Protein AF-A0A2D4FHJ8-F1 (afdb_monomer)

Solvent-accessible surface area (backbone atoms only — not comparable to full-atom values): 7954 Å² total; per-residue (Å²): 110,70,70,62,62,70,72,52,76,87,62,93,84,56,74,64,92,82,65,59,71,64,63,59,54,52,52,50,51,57,53,59,26,47,68,47,72,69,57,50,51,50,30,66,75,40,63,92,50,30,86,71,67,80,41,68,49,72,49,79,46,78,45,73,69,82,26,55,68,51,51,51,50,52,52,52,50,50,53,51,51,47,55,55,51,31,58,55,20,73,77,35,97,75,34,39,45,64,61,35,36,38,63,44,80,43,75,58,79,66,92,91,63,82,78,58,55,76,93,76,75,92,53,82,78,47,96,38,36,52

Organism: Micrurus corallinus (NCBI:txid54390)

Nearest PDB structures (foldseek):
  6sn1-assembly1_A  TM=9.950E-01  e=3.678E-19  Homo sapiens
  8pk5-assembly1_A  TM=9.845E-01  e=5.834E-19  Homo sapiens
  9fa4-assembly1_A  TM=9.851E-01  e=2.047E-17  Homo sapiens
  8pk6-assembly2_C  TM=9.474E-01  e=1.388E-15  Homo sapiens
  8pk6-assembly3_E  TM=9.429E-01  e=1.807E-15  Homo sapiens

Secondary structure (DSSP, 8-state):
-HHHHHH-S--TTS-GGG--THHHHHHHHHHHHBPPHHHHHHHHHHGGGGGG---EEEEEEEE--S-HHHHHHHHHHHHHHHHHHHHHHHT-TTB---SEEEEEEEE---TTSPPSS--------SSSB-

pLDDT: mean 92.79, std 7.33, range [61.81, 98.44]

Foldseek 3Di:
DVVDVVVPDDDPPDDCPPDDCLVVLLVQLVVLFAADPVLVVCLVVVVVCNVVRAREEEAAAEDAAQAQVRVVVSVVSSVVSLVVVQVVSVVDPRTDRQQAYEYHYHHDDDPPDDRRYDDDDDDDPDSHYD

InterPro domains:
  IPR019355 Cell cycle regulator Mat89Bb [PF10221] (1-130)
  IPR019355 Cell cycle regulator Mat89Bb [PTHR12955] (1-130)

Structure (mmCIF, N/CA/C/O backbone):
data_AF-A0A2D4FHJ8-F1
#
_entry.id   AF-A0A2D4FHJ8-F1
#
loop_
_atom_site.group_PDB
_atom_site.id
_atom_site.type_symbol
_atom_site.label_atom_id
_atom_site.label_alt_id
_atom_site.label_comp_id
_atom_site.label_asym_id
_atom_site.label_entity_id
_atom_site.label_seq_id
_atom_site.pdbx_PDB_ins_code
_atom_site.Cartn_x
_atom_site.Cartn_y
_atom_site.Cartn_z
_atom_site.occupancy
_atom_site.B_iso_or_equiv
_atom_site.auth_seq_id
_atom_site.auth_comp_id
_atom_site.auth_asym_id
_atom_site.auth_atom_id
_atom_site.pdbx_PDB_model_num
ATOM 1 N N . MET A 1 1 ? -1.676 -21.845 0.252 1.00 78.69 1 MET A N 1
ATOM 2 C CA . MET A 1 1 ? -2.224 -22.131 1.600 1.00 78.69 1 MET A CA 1
ATOM 3 C C . MET A 1 1 ? -1.155 -22.379 2.662 1.00 78.69 1 MET A C 1
ATOM 5 O O . MET A 1 1 ? -1.346 -21.907 3.772 1.00 78.69 1 MET A O 1
ATOM 9 N N . ALA A 1 2 ? -0.031 -23.044 2.353 1.00 94.94 2 ALA A N 1
ATOM 10 C CA . ALA A 1 2 ? 1.016 -23.338 3.346 1.00 94.94 2 ALA A CA 1
ATOM 11 C C . ALA A 1 2 ? 1.565 -22.097 4.087 1.00 94.94 2 ALA A C 1
ATOM 13 O O . ALA A 1 2 ? 1.712 -22.141 5.302 1.00 94.94 2 ALA A O 1
ATOM 14 N N . ALA A 1 3 ? 1.791 -20.976 3.390 1.00 95.44 3 ALA A N 1
ATOM 15 C CA . ALA A 1 3 ? 2.289 -19.744 4.014 1.00 95.44 3 ALA A CA 1
ATOM 16 C C . ALA A 1 3 ? 1.316 -19.151 5.053 1.00 95.44 3 ALA A C 1
ATOM 18 O O . ALA A 1 3 ? 1.738 -18.781 6.141 1.00 95.44 3 ALA A O 1
ATOM 19 N N . LEU A 1 4 ? 0.009 -19.122 4.755 1.00 94.19 4 LEU A N 1
ATOM 20 C CA . LEU A 1 4 ? -1.009 -18.654 5.708 1.00 94.19 4 LEU A CA 1
ATOM 21 C C . LEU A 1 4 ? -1.101 -19.578 6.930 1.00 94.19 4 LEU A C 1
ATOM 23 O O . LEU A 1 4 ? -1.213 -19.103 8.056 1.00 94.19 4 LEU A O 1
ATOM 27 N N . ALA A 1 5 ? -1.000 -20.894 6.717 1.00 95.62 5 ALA A N 1
ATOM 28 C CA . ALA A 1 5 ? -0.996 -21.869 7.805 1.00 95.62 5 ALA A CA 1
ATOM 29 C C . ALA A 1 5 ? 0.228 -21.721 8.726 1.00 95.62 5 ALA A C 1
ATOM 31 O O . ALA A 1 5 ? 0.109 -21.948 9.925 1.00 95.62 5 ALA A O 1
ATOM 32 N N . ALA A 1 6 ? 1.380 -21.318 8.179 1.00 96.62 6 ALA A N 1
ATOM 33 C CA . ALA A 1 6 ? 2.603 -21.104 8.949 1.00 96.62 6 ALA A CA 1
ATOM 34 C C . ALA A 1 6 ? 2.537 -19.867 9.862 1.00 96.62 6 ALA A C 1
ATOM 36 O O . ALA A 1 6 ? 3.116 -19.890 10.943 1.00 96.62 6 ALA A O 1
ATOM 37 N N . VAL A 1 7 ? 1.829 -18.807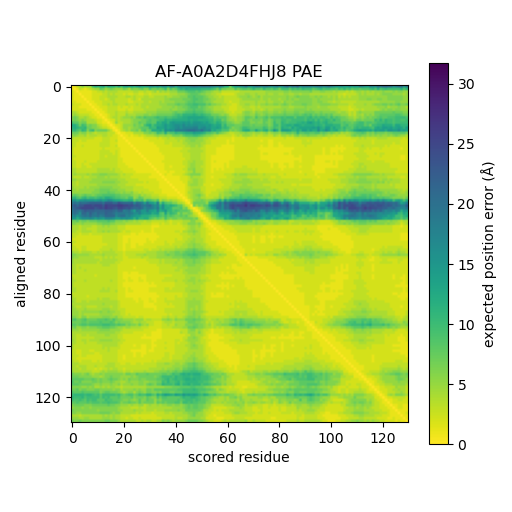 9.450 1.00 94.12 7 VAL A N 1
ATOM 38 C CA . VAL A 1 7 ? 1.595 -17.620 10.296 1.00 94.12 7 VAL A CA 1
ATOM 39 C C . VAL A 1 7 ? 0.599 -17.935 11.415 1.00 94.12 7 VAL A C 1
ATOM 41 O O . VAL A 1 7 ? 0.777 -17.493 12.547 1.00 94.12 7 VAL A O 1
ATOM 44 N N . GLY A 1 8 ? -0.422 -18.740 11.109 1.00 94.25 8 GLY A N 1
ATOM 45 C CA . GLY A 1 8 ? -1.437 -19.145 12.074 1.00 94.25 8 GLY A CA 1
ATOM 46 C C . GLY A 1 8 ? -2.442 -18.031 12.415 1.00 94.25 8 GLY A C 1
ATOM 47 O O . GLY A 1 8 ? -2.446 -16.966 11.793 1.00 94.25 8 GLY A O 1
ATOM 48 N N . PRO A 1 9 ? -3.356 -18.290 13.365 1.00 95.50 9 PRO A N 1
ATOM 49 C CA . PRO A 1 9 ? -4.352 -17.314 13.795 1.00 95.50 9 PRO A CA 1
ATOM 50 C C . PRO A 1 9 ? -3.733 -16.209 14.672 1.00 95.50 9 PRO A C 1
ATOM 52 O O . PRO A 1 9 ? -2.730 -16.450 15.349 1.00 95.50 9 PRO A O 1
ATOM 55 N N . PRO A 1 10 ? -4.353 -15.014 14.736 1.00 93.00 10 PRO A N 1
ATOM 56 C CA . PRO A 1 10 ? -3.927 -13.967 15.660 1.00 93.00 10 PRO A CA 1
ATOM 57 C C . PRO A 1 10 ? -4.089 -14.432 17.114 1.00 93.00 10 PRO A C 1
ATOM 59 O O . PRO A 1 10 ? -5.105 -15.024 17.479 1.00 93.00 10 PRO A O 1
ATOM 62 N N . ASN A 1 11 ? -3.091 -14.154 17.956 1.00 92.62 11 ASN A N 1
ATOM 63 C CA . ASN A 1 11 ? -3.109 -14.509 19.375 1.00 92.62 11 ASN A CA 1
ATOM 64 C C . ASN A 1 11 ? -3.800 -13.402 20.201 1.00 92.62 11 ASN A C 1
ATOM 66 O O . ASN A 1 11 ? -3.235 -12.315 20.314 1.00 92.62 11 ASN A O 1
ATOM 70 N N . PRO A 1 12 ? -4.952 -13.660 20.855 1.00 90.19 12 PRO A N 1
ATOM 71 C CA . PRO A 1 12 ? -5.675 -12.644 21.630 1.00 90.19 12 PRO A CA 1
ATOM 72 C C . PRO A 1 12 ? -4.930 -12.130 22.869 1.00 90.19 12 PRO A C 1
ATOM 74 O O . PRO A 1 12 ? -5.335 -11.134 23.458 1.00 90.19 12 PRO A O 1
ATOM 77 N N . ARG A 1 13 ? -3.884 -12.841 23.309 1.00 90.62 13 ARG A N 1
ATOM 78 C CA . ARG A 1 13 ? -3.060 -12.486 24.475 1.00 90.62 13 ARG A CA 1
ATOM 79 C C . ARG A 1 13 ? -1.723 -11.852 24.088 1.00 90.62 13 ARG A C 1
ATOM 81 O O . ARG A 1 13 ? -0.899 -11.628 24.969 1.00 90.62 13 ARG A O 1
ATOM 88 N N . ALA A 1 14 ? -1.470 -11.659 22.794 1.00 89.06 14 ALA A N 1
ATOM 89 C CA . ALA A 1 14 ? -0.260 -10.992 22.340 1.00 89.06 14 ALA A CA 1
ATOM 90 C C . ALA A 1 14 ? -0.292 -9.507 22.714 1.00 89.06 14 ALA A C 1
ATOM 92 O O . ALA A 1 14 ? -1.362 -8.907 22.811 1.00 89.06 14 ALA A O 1
ATOM 93 N N . ASP A 1 15 ? 0.894 -8.940 22.909 1.00 88.12 15 ASP A N 1
ATO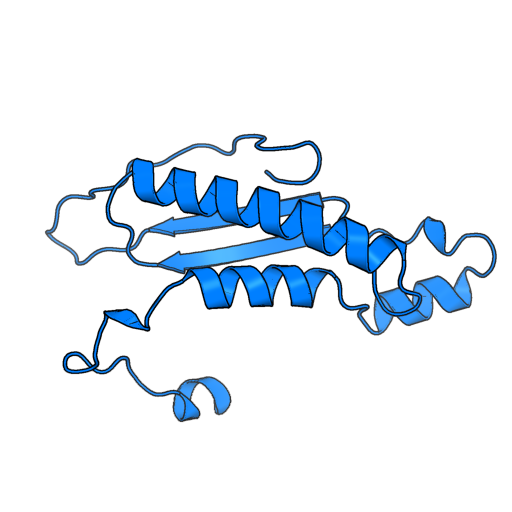M 94 C CA . ASP A 1 15 ? 1.058 -7.514 23.153 1.00 88.12 15 ASP A CA 1
ATOM 95 C C . ASP A 1 15 ? 0.637 -6.712 21.904 1.00 88.12 15 ASP A C 1
ATOM 97 O O . ASP A 1 15 ? 1.232 -6.893 20.835 1.00 88.12 15 ASP A O 1
ATOM 101 N N . PRO A 1 16 ? -0.396 -5.856 22.000 1.00 83.88 16 PRO A N 1
ATOM 102 C CA . PRO A 1 16 ? -0.881 -5.084 20.867 1.00 83.88 16 PRO A CA 1
ATOM 103 C C . PRO A 1 16 ? 0.053 -3.934 20.468 1.00 83.88 16 PRO A C 1
ATOM 105 O O . PRO A 1 16 ? -0.115 -3.408 19.368 1.00 83.88 16 PRO A O 1
ATOM 108 N N . GLU A 1 17 ? 1.023 -3.532 21.302 1.00 81.50 17 GLU A N 1
ATOM 109 C CA . GLU A 1 17 ? 1.870 -2.357 21.030 1.00 81.50 17 GLU A CA 1
ATOM 110 C C . GLU A 1 17 ? 2.731 -2.510 19.765 1.00 81.50 17 GLU A C 1
ATOM 112 O O . GLU A 1 17 ? 2.999 -1.529 19.071 1.00 81.50 17 GLU A O 1
ATOM 117 N N . CYS A 1 18 ? 3.089 -3.742 19.397 1.00 73.38 18 CYS A N 1
ATOM 118 C CA . CYS A 1 18 ? 3.874 -4.034 18.194 1.00 73.38 18 CYS A CA 1
ATOM 119 C C . CYS A 1 18 ? 3.014 -4.398 16.967 1.00 73.38 18 CYS A C 1
ATOM 121 O O . CYS A 1 18 ? 3.552 -4.663 15.888 1.00 73.38 18 CYS A O 1
ATOM 123 N N . CYS A 1 19 ? 1.684 -4.439 17.093 1.00 88.00 19 CYS A N 1
ATOM 124 C CA . CYS A 1 19 ? 0.789 -4.893 16.030 1.00 88.00 19 CYS A CA 1
ATOM 125 C C . CYS A 1 19 ? 0.124 -3.713 15.318 1.00 88.00 19 CYS A C 1
ATOM 127 O O . CYS A 1 19 ? -0.825 -3.111 15.813 1.00 88.00 19 CYS A O 1
ATOM 129 N N . SER A 1 20 ? 0.586 -3.419 14.102 1.00 92.19 20 SER A N 1
ATOM 130 C CA . SER A 1 20 ? -0.012 -2.381 13.261 1.00 92.19 20 SER A CA 1
ATOM 131 C C . SER A 1 20 ? -0.114 -2.808 11.803 1.00 92.19 20 SER A C 1
ATOM 133 O O . SER A 1 20 ? 0.802 -3.431 11.262 1.00 92.19 20 SER A O 1
ATOM 135 N N . ILE A 1 21 ? -1.216 -2.412 11.159 1.00 95.62 21 ILE A N 1
ATOM 136 C CA . ILE A 1 21 ? -1.454 -2.610 9.723 1.00 95.62 21 ILE A CA 1
ATOM 137 C C . ILE A 1 21 ? -0.449 -1.841 8.856 1.00 95.62 21 ILE A C 1
ATOM 139 O O . ILE A 1 21 ? -0.194 -2.226 7.716 1.00 95.62 21 ILE A O 1
ATOM 143 N N . LEU A 1 22 ? 0.174 -0.796 9.415 1.00 95.81 22 LEU A N 1
ATOM 144 C CA . LEU A 1 22 ? 1.154 0.043 8.727 1.00 95.81 22 LEU A CA 1
ATOM 145 C C . LEU A 1 22 ? 2.316 -0.781 8.156 1.00 95.81 22 LEU A C 1
ATOM 147 O O . LEU A 1 22 ? 2.728 -0.533 7.029 1.00 95.81 22 LEU A O 1
ATOM 151 N N . HIS A 1 23 ? 2.777 -1.821 8.861 1.00 95.75 23 HIS A N 1
ATOM 152 C CA . HIS A 1 23 ? 3.846 -2.701 8.368 1.00 95.75 23 HIS A CA 1
ATOM 153 C C . HIS A 1 23 ? 3.482 -3.373 7.036 1.00 95.75 23 HIS A C 1
ATOM 155 O O . HIS A 1 23 ? 4.300 -3.440 6.122 1.00 95.75 23 HIS A O 1
ATOM 161 N N . GLY A 1 24 ? 2.239 -3.849 6.914 1.00 97.00 24 GLY A N 1
ATOM 162 C CA . GLY A 1 24 ? 1.745 -4.470 5.687 1.00 97.00 24 GLY A CA 1
ATOM 163 C C . GLY A 1 24 ? 1.578 -3.462 4.553 1.00 97.00 24 GLY A C 1
ATOM 164 O O . GLY A 1 24 ? 1.873 -3.783 3.406 1.00 97.00 24 GLY A O 1
ATOM 165 N N . LEU A 1 25 ? 1.157 -2.234 4.870 1.00 97.88 25 LEU A N 1
ATOM 166 C CA . LEU A 1 25 ? 1.027 -1.153 3.890 1.00 97.88 25 LEU A CA 1
ATOM 167 C C . LEU A 1 25 ? 2.391 -0.718 3.337 1.00 97.88 25 LEU A C 1
ATOM 169 O O . LEU A 1 25 ? 2.524 -0.580 2.123 1.00 97.88 25 LEU A O 1
ATOM 173 N N . VAL A 1 26 ? 3.414 -0.589 4.190 1.00 98.00 26 VAL A N 1
ATOM 174 C CA . VAL A 1 26 ? 4.795 -0.322 3.748 1.00 98.00 26 VAL A CA 1
ATOM 175 C C . VAL A 1 26 ? 5.283 -1.438 2.829 1.00 98.00 26 VAL A C 1
ATOM 177 O O . VAL A 1 26 ? 5.687 -1.168 1.700 1.00 98.00 26 VAL A O 1
ATOM 180 N N . ALA A 1 27 ? 5.151 -2.696 3.258 1.00 98.00 27 ALA A N 1
ATOM 181 C CA . ALA A 1 27 ? 5.567 -3.844 2.456 1.00 98.00 27 ALA A CA 1
ATOM 182 C C . ALA A 1 27 ? 4.825 -3.929 1.107 1.00 98.00 27 ALA A C 1
ATOM 184 O O . ALA A 1 27 ? 5.410 -4.339 0.104 1.00 98.00 27 ALA A O 1
ATOM 185 N N . ALA A 1 28 ? 3.548 -3.531 1.059 1.00 98.38 28 ALA A N 1
ATOM 186 C CA . ALA A 1 28 ? 2.776 -3.477 -0.179 1.00 98.38 28 ALA A CA 1
ATOM 187 C C . ALA A 1 28 ? 3.318 -2.413 -1.145 1.00 98.38 28 ALA A C 1
ATOM 189 O O . ALA A 1 28 ? 3.490 -2.703 -2.328 1.00 98.38 28 ALA A O 1
ATOM 190 N N . VAL A 1 29 ? 3.634 -1.211 -0.653 1.00 98.25 29 VAL A N 1
ATOM 191 C CA . VAL A 1 29 ? 4.242 -0.147 -1.469 1.00 98.25 29 VAL A CA 1
ATOM 192 C C . VAL A 1 29 ? 5.629 -0.565 -1.964 1.00 98.25 29 VAL A C 1
ATOM 194 O O . VAL A 1 29 ? 5.912 -0.450 -3.155 1.00 98.25 29 VAL A O 1
ATOM 197 N N . GLU A 1 30 ? 6.466 -1.129 -1.093 1.00 97.44 30 GLU A N 1
ATOM 198 C CA . GLU A 1 30 ? 7.778 -1.664 -1.473 1.00 97.44 30 GLU A CA 1
ATOM 199 C C . GLU A 1 30 ? 7.671 -2.734 -2.563 1.00 97.44 30 GLU A C 1
ATOM 201 O O . GLU A 1 30 ? 8.448 -2.739 -3.518 1.00 97.44 30 GLU A O 1
ATOM 206 N N . ALA A 1 31 ? 6.707 -3.649 -2.434 1.00 97.88 31 ALA A N 1
ATOM 207 C CA . ALA A 1 31 ? 6.474 -4.695 -3.418 1.00 97.88 31 ALA A CA 1
ATOM 208 C C . ALA A 1 31 ? 6.015 -4.129 -4.768 1.00 97.88 31 ALA A C 1
ATOM 210 O O . ALA A 1 31 ? 6.459 -4.627 -5.799 1.00 97.88 31 ALA A O 1
ATOM 211 N N . LEU A 1 32 ? 5.191 -3.076 -4.778 1.00 97.69 32 LEU A N 1
ATOM 212 C CA . LEU A 1 32 ? 4.775 -2.397 -6.010 1.00 97.69 32 LEU A CA 1
ATOM 213 C C . LEU A 1 32 ? 5.930 -1.689 -6.726 1.00 97.69 32 LEU A C 1
ATOM 215 O O . LEU A 1 32 ? 5.867 -1.515 -7.939 1.00 97.69 32 LEU A O 1
ATOM 219 N N . CYS A 1 33 ? 6.988 -1.299 -6.016 1.00 96.56 33 CYS A N 1
ATOM 220 C CA . CYS A 1 33 ? 8.189 -0.745 -6.641 1.00 96.56 33 CYS A CA 1
ATOM 221 C C . CYS A 1 33 ? 9.098 -1.815 -7.269 1.00 96.56 33 CYS A C 1
ATOM 223 O O . CYS A 1 33 ? 9.992 -1.471 -8.045 1.00 96.56 33 CYS A O 1
ATOM 225 N N . LYS A 1 34 ? 8.913 -3.102 -6.940 1.00 96.62 34 LYS A N 1
ATOM 226 C CA . LYS A 1 34 ? 9.718 -4.196 -7.500 1.00 96.62 34 LYS A CA 1
ATOM 227 C C . LYS A 1 34 ? 9.275 -4.513 -8.922 1.00 96.62 34 LYS A C 1
ATOM 229 O O . LYS A 1 34 ? 8.091 -4.532 -9.242 1.00 96.62 34 LYS A O 1
ATOM 234 N N . ILE A 1 35 ? 10.252 -4.814 -9.767 1.00 94.69 35 ILE A N 1
ATOM 235 C CA . ILE A 1 35 ? 10.022 -5.147 -11.170 1.00 94.69 35 ILE A CA 1
ATOM 236 C C . ILE A 1 35 ? 9.537 -6.596 -11.263 1.00 94.69 35 ILE A C 1
ATOM 238 O O . ILE A 1 35 ? 10.200 -7.513 -10.780 1.00 94.69 35 ILE A O 1
ATOM 242 N N . THR A 1 36 ? 8.391 -6.810 -11.904 1.00 95.00 36 THR A N 1
ATOM 243 C CA . THR A 1 36 ? 7.926 -8.159 -12.258 1.00 95.00 36 THR A CA 1
ATOM 244 C C . THR A 1 36 ? 8.702 -8.717 -13.451 1.00 95.00 36 THR A C 1
ATOM 246 O O . THR A 1 36 ? 9.237 -7.961 -14.260 1.00 95.00 36 THR A O 1
ATOM 249 N N . GLU A 1 37 ? 8.717 -10.038 -13.623 1.00 92.94 37 GLU A N 1
ATOM 250 C CA . GLU A 1 37 ? 9.397 -10.681 -14.758 1.00 92.94 37 GLU A CA 1
ATOM 251 C C . GLU A 1 37 ? 8.907 -10.138 -16.113 1.00 92.94 37 GLU A C 1
ATOM 253 O O . GLU A 1 37 ? 9.720 -9.772 -16.958 1.00 92.94 37 GLU A O 1
ATOM 258 N N . TYR A 1 38 ? 7.591 -9.956 -16.275 1.00 91.31 38 TYR A N 1
ATOM 259 C CA . TYR A 1 38 ? 6.997 -9.380 -17.488 1.00 91.31 38 TYR A CA 1
ATOM 260 C C . TYR A 1 38 ? 7.418 -7.925 -17.736 1.00 91.31 38 TYR A C 1
ATOM 262 O O . TYR A 1 38 ? 7.665 -7.534 -18.874 1.00 91.31 38 TYR A O 1
ATOM 270 N N . GLN A 1 39 ? 7.504 -7.101 -16.685 1.00 91.75 39 GLN A N 1
ATOM 271 C CA . GLN A 1 39 ? 7.983 -5.720 -16.819 1.00 91.75 39 GLN A CA 1
ATOM 272 C C . GLN A 1 39 ? 9.474 -5.682 -17.162 1.00 91.75 39 GLN A C 1
ATOM 274 O O . GLN A 1 39 ? 9.892 -4.842 -17.957 1.00 91.75 39 GLN A O 1
ATOM 279 N N . HIS A 1 40 ? 10.270 -6.587 -16.590 1.00 90.31 40 HIS A N 1
ATOM 280 C CA . HIS A 1 40 ? 11.686 -6.710 -16.911 1.00 90.31 40 HIS A CA 1
ATOM 281 C C . HIS A 1 40 ? 11.888 -7.111 -18.378 1.00 90.31 40 HIS A C 1
ATOM 283 O O . HIS A 1 40 ? 12.634 -6.447 -19.097 1.00 90.31 40 HIS A O 1
ATOM 289 N N . GLU A 1 41 ? 11.170 -8.134 -18.845 1.00 89.44 41 GLU A N 1
ATOM 290 C CA . GLU A 1 41 ? 11.195 -8.576 -20.242 1.00 89.44 41 GLU A CA 1
ATOM 291 C C . GLU A 1 41 ? 10.765 -7.452 -21.195 1.00 89.44 41 GLU A C 1
ATOM 293 O O . GLU A 1 41 ? 11.464 -7.167 -22.169 1.00 89.44 41 GLU A O 1
ATOM 298 N N . ALA A 1 42 ? 9.673 -6.746 -20.881 1.00 87.19 42 ALA A N 1
ATOM 299 C CA . ALA A 1 42 ? 9.196 -5.623 -21.683 1.00 87.19 42 ALA A CA 1
ATOM 300 C C . ALA A 1 42 ? 10.226 -4.483 -21.764 1.00 87.19 42 ALA A C 1
ATOM 302 O O . ALA A 1 42 ? 10.438 -3.933 -22.844 1.00 87.19 42 ALA A O 1
ATOM 303 N N . ARG A 1 43 ? 10.904 -4.146 -20.657 1.00 84.75 43 ARG A N 1
ATOM 304 C CA . ARG A 1 43 ? 11.968 -3.126 -20.646 1.00 84.75 43 ARG A CA 1
ATOM 305 C C . ARG A 1 43 ? 13.147 -3.537 -21.527 1.00 84.75 43 ARG A C 1
ATOM 307 O O . ARG A 1 43 ? 13.608 -2.729 -22.327 1.00 84.75 43 ARG A O 1
ATOM 314 N N . THR A 1 44 ? 13.594 -4.787 -21.425 1.00 84.38 44 THR A N 1
ATOM 315 C CA . THR A 1 44 ? 14.721 -5.304 -22.217 1.00 84.38 44 THR A CA 1
ATOM 316 C C . THR A 1 44 ? 14.372 -5.416 -23.703 1.00 84.38 44 THR A C 1
ATOM 318 O O . THR A 1 44 ? 15.184 -5.061 -24.554 1.00 84.38 44 THR A O 1
ATOM 321 N N . SER A 1 45 ? 13.149 -5.843 -24.035 1.00 81.88 45 SER A N 1
ATOM 322 C CA . SER A 1 45 ? 12.695 -5.983 -25.424 1.00 81.88 45 SER A CA 1
ATOM 323 C C . SER A 1 45 ? 12.485 -4.643 -26.130 1.00 81.88 45 SER A C 1
ATOM 325 O O . SER A 1 45 ? 12.587 -4.585 -27.354 1.00 81.88 45 SER A O 1
ATOM 327 N N . LEU A 1 46 ? 12.143 -3.584 -25.393 1.00 74.00 46 LEU A N 1
ATOM 328 C CA . LEU A 1 46 ? 11.818 -2.279 -25.967 1.00 74.00 46 LEU A CA 1
ATOM 329 C C . LEU A 1 46 ? 13.033 -1.362 -26.151 1.00 74.00 46 LEU A C 1
ATOM 331 O O . LEU A 1 46 ? 12.862 -0.329 -26.794 1.00 74.00 46 LEU A O 1
ATOM 335 N N . MET A 1 47 ? 14.217 -1.731 -25.635 1.00 68.25 47 MET A N 1
ATOM 336 C CA . MET A 1 47 ? 15.491 -0.984 -25.675 1.00 68.25 47 MET A CA 1
ATOM 337 C C . MET A 1 47 ? 15.324 0.534 -25.441 1.00 68.25 47 MET A C 1
ATOM 339 O O . MET A 1 47 ? 15.391 0.985 -24.304 1.00 68.25 47 MET A O 1
ATOM 343 N N . GLU A 1 48 ? 15.058 1.319 -26.490 1.00 61.81 48 GLU A N 1
ATOM 344 C CA . GLU A 1 48 ? 14.851 2.779 -26.445 1.00 61.81 48 GLU A CA 1
ATOM 345 C C . GLU A 1 48 ? 13.474 3.218 -25.897 1.00 61.81 48 GLU A C 1
ATOM 347 O O . GLU A 1 48 ? 13.297 4.369 -25.515 1.00 61.81 48 GLU A O 1
ATOM 352 N N . ASN A 1 49 ? 12.483 2.321 -25.839 1.00 66.44 49 ASN A N 1
ATOM 353 C CA . ASN A 1 49 ? 11.128 2.598 -25.336 1.00 66.44 49 ASN A CA 1
ATOM 354 C C . ASN A 1 49 ? 10.861 1.987 -23.948 1.00 66.44 49 ASN A C 1
ATOM 356 O O . ASN A 1 49 ? 9.700 1.857 -23.552 1.00 66.44 49 ASN A O 1
ATOM 360 N N . ALA A 1 50 ? 11.907 1.599 -23.212 1.00 62.72 50 ALA A N 1
ATOM 361 C CA . ALA A 1 50 ? 11.786 0.989 -21.886 1.00 62.72 50 ALA A CA 1
ATOM 362 C C . ALA A 1 50 ? 10.994 1.866 -20.892 1.00 62.72 50 ALA A C 1
ATOM 364 O O . ALA A 1 50 ? 10.238 1.341 -20.075 1.00 62.72 50 ALA A O 1
ATOM 365 N N . ASP A 1 51 ? 11.070 3.193 -21.035 1.00 66.75 51 ASP A N 1
ATOM 366 C CA . ASP A 1 51 ? 10.341 4.164 -20.204 1.00 66.75 51 ASP A CA 1
ATOM 367 C C . ASP A 1 51 ? 8.821 4.166 -20.444 1.00 66.75 51 ASP A C 1
ATOM 369 O O . ASP A 1 51 ? 8.061 4.760 -19.680 1.00 66.75 51 ASP A O 1
ATOM 373 N N . ARG A 1 52 ? 8.339 3.482 -21.492 1.00 78.69 52 ARG A N 1
ATOM 374 C CA . ARG A 1 52 ? 6.898 3.316 -21.748 1.00 78.69 52 ARG A CA 1
ATOM 375 C C . ARG A 1 52 ? 6.263 2.220 -20.898 1.00 78.69 52 ARG A C 1
ATOM 377 O O . ARG A 1 52 ? 5.035 2.111 -20.885 1.00 78.69 52 ARG A O 1
ATOM 384 N N . VAL A 1 53 ? 7.058 1.395 -20.214 1.00 87.94 53 VAL A N 1
ATOM 385 C CA . VAL A 1 53 ? 6.527 0.331 -19.358 1.00 87.94 53 VAL A CA 1
ATOM 386 C C . VAL A 1 53 ? 5.928 0.961 -18.102 1.00 87.94 53 VAL A C 1
ATOM 388 O O . VAL A 1 53 ? 6.631 1.438 -17.214 1.00 87.94 53 VAL A O 1
ATOM 391 N N . GLY A 1 54 ? 4.597 0.968 -18.030 1.00 92.56 54 GLY A N 1
ATOM 392 C CA . GLY A 1 54 ? 3.871 1.459 -16.865 1.00 92.56 54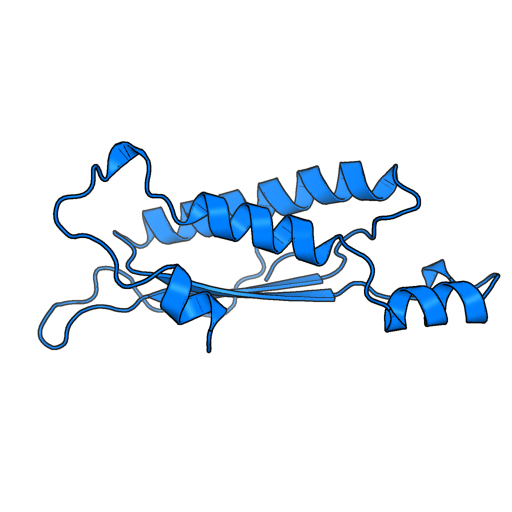 GLY A CA 1
ATOM 393 C C . GLY A 1 54 ? 3.965 0.500 -15.676 1.00 92.56 54 GLY A C 1
ATOM 394 O O . GLY A 1 54 ? 3.818 -0.713 -15.811 1.00 92.56 54 GLY A O 1
ATOM 395 N N . ASN A 1 55 ? 4.138 1.067 -14.492 1.00 95.94 55 ASN A N 1
ATOM 396 C CA . ASN A 1 55 ? 4.033 0.424 -13.192 1.00 95.94 55 ASN A CA 1
ATOM 397 C C . ASN A 1 55 ? 2.821 0.964 -12.407 1.00 95.94 55 ASN A C 1
ATOM 399 O O . ASN A 1 55 ? 2.837 2.022 -11.768 1.00 95.94 55 ASN A O 1
ATOM 403 N N . ARG A 1 56 ? 1.718 0.220 -12.488 1.00 97.12 56 ARG A N 1
ATOM 404 C CA . ARG A 1 56 ? 0.464 0.546 -11.806 1.00 97.12 56 ARG A CA 1
ATOM 405 C C . ARG A 1 56 ? 0.057 -0.608 -10.906 1.00 97.12 56 ARG A C 1
ATOM 407 O O . ARG A 1 56 ? 0.226 -1.763 -11.287 1.00 97.12 56 ARG A O 1
ATOM 414 N N . GLY A 1 57 ? -0.509 -0.291 -9.749 1.00 97.12 57 GLY A N 1
ATOM 415 C CA . GLY A 1 57 ? -0.851 -1.275 -8.729 1.00 97.12 57 GLY A CA 1
ATOM 416 C C . GLY A 1 57 ? -2.205 -1.039 -8.079 1.00 97.12 57 GLY A C 1
ATOM 417 O O . GLY A 1 57 ? -2.821 0.017 -8.223 1.00 97.12 57 GLY A O 1
ATOM 418 N N . ARG A 1 58 ? -2.655 -2.044 -7.329 1.00 98.31 58 ARG A N 1
ATOM 419 C CA . ARG A 1 58 ? -3.793 -1.942 -6.417 1.00 98.31 58 ARG A CA 1
ATOM 420 C C . ARG A 1 58 ? -3.409 -2.565 -5.081 1.00 98.31 58 ARG A C 1
ATOM 422 O O . ARG A 1 58 ? -2.927 -3.695 -5.056 1.00 98.31 58 ARG A O 1
ATOM 429 N N . ILE A 1 59 ? -3.660 -1.849 -3.994 1.00 98.44 59 ILE A N 1
ATOM 430 C CA . ILE A 1 59 ? -3.497 -2.331 -2.623 1.00 98.44 59 ILE A CA 1
ATOM 431 C C . ILE A 1 59 ? -4.892 -2.610 -2.070 1.00 98.44 59 ILE A C 1
ATOM 433 O O . ILE A 1 59 ? -5.715 -1.704 -1.978 1.00 98.44 59 ILE A O 1
ATOM 437 N N . ILE A 1 60 ? -5.163 -3.863 -1.704 1.00 98.31 60 ILE A N 1
ATOM 438 C CA . ILE A 1 60 ? -6.401 -4.254 -1.019 1.00 98.31 60 ILE A CA 1
ATOM 439 C C . ILE A 1 60 ? -6.035 -4.586 0.422 1.00 98.31 60 ILE A C 1
ATOM 441 O O . ILE A 1 60 ? -5.325 -5.556 0.680 1.00 98.31 60 ILE A O 1
ATOM 445 N N . CYS A 1 61 ? -6.508 -3.768 1.353 1.00 97.81 61 CYS A N 1
ATOM 446 C CA . CYS A 1 61 ? -6.215 -3.889 2.771 1.00 97.81 61 CYS A CA 1
ATOM 447 C C . CYS A 1 61 ? -7.510 -4.199 3.524 1.00 97.81 61 CYS A C 1
ATOM 449 O O . CYS A 1 61 ? -8.467 -3.431 3.473 1.00 97.81 61 CYS A O 1
ATOM 451 N N . ILE A 1 62 ? -7.533 -5.341 4.212 1.00 97.75 62 ILE A N 1
ATOM 452 C CA . ILE A 1 62 ? -8.668 -5.788 5.022 1.00 97.75 62 ILE A CA 1
ATOM 453 C C . ILE A 1 62 ? -8.256 -5.662 6.482 1.00 97.75 62 ILE A C 1
ATOM 455 O O . ILE A 1 62 ? -7.289 -6.294 6.908 1.00 97.75 62 ILE A O 1
ATOM 459 N N . THR A 1 63 ? -8.967 -4.838 7.246 1.00 96.31 63 THR A N 1
ATOM 460 C CA . THR A 1 63 ? -8.639 -4.598 8.654 1.00 96.31 63 THR A CA 1
ATOM 461 C C . THR A 1 63 ? -9.860 -4.150 9.455 1.00 96.31 63 THR A C 1
ATOM 463 O O . THR A 1 63 ? -10.883 -3.743 8.905 1.00 96.31 63 THR A O 1
ATOM 466 N N . ASN A 1 64 ? -9.756 -4.203 10.780 1.00 95.25 64 ASN A N 1
ATOM 467 C CA . ASN A 1 64 ? -10.694 -3.532 11.668 1.00 95.25 64 ASN A CA 1
ATOM 468 C C . ASN A 1 64 ? -10.103 -2.163 12.047 1.00 95.25 64 ASN A C 1
ATOM 470 O O . ASN A 1 64 ? -9.009 -2.076 12.605 1.00 95.25 64 ASN A O 1
ATOM 474 N N . ALA A 1 65 ? -10.800 -1.089 11.683 1.00 95.00 65 ALA A N 1
ATOM 475 C CA . ALA A 1 65 ? -10.383 0.286 11.920 1.00 95.00 65 ALA A CA 1
ATOM 476 C C . ALA A 1 65 ? -11.221 0.884 13.055 1.00 95.00 65 ALA A C 1
ATOM 478 O O . ALA A 1 65 ? -12.303 0.398 13.368 1.00 95.00 65 ALA A O 1
ATOM 479 N N . LYS A 1 66 ? -10.690 1.933 13.689 1.00 92.94 66 LYS A N 1
ATOM 480 C CA . LYS A 1 66 ? -11.228 2.474 14.950 1.00 92.94 66 LYS A CA 1
ATOM 481 C C . LYS A 1 66 ? -12.238 3.604 14.733 1.00 92.94 66 LYS A C 1
ATOM 483 O O . LYS A 1 66 ? -13.040 3.876 15.616 1.00 92.94 66 LYS A O 1
ATOM 488 N N . SER A 1 67 ? -12.128 4.296 13.603 1.00 95.56 67 SER A N 1
ATOM 489 C CA . SER A 1 67 ? -12.886 5.499 13.258 1.00 95.56 67 SER A CA 1
ATOM 490 C C . SER A 1 67 ? -12.555 5.927 11.826 1.00 95.56 67 SER A C 1
ATOM 492 O O . SER A 1 67 ? -11.510 5.542 11.290 1.00 95.56 67 SER A O 1
ATOM 494 N N . ASP A 1 68 ? -13.355 6.822 11.242 1.00 95.69 68 ASP A N 1
ATOM 495 C CA . ASP A 1 68 ? -13.009 7.485 9.974 1.00 95.69 68 ASP A CA 1
ATOM 496 C C . ASP A 1 68 ? -11.687 8.271 10.053 1.00 95.69 68 ASP A C 1
ATOM 498 O O . ASP A 1 68 ? -10.957 8.371 9.070 1.00 95.69 68 ASP A O 1
ATOM 502 N N . SER A 1 69 ? -11.334 8.816 11.226 1.00 96.38 69 SER A N 1
ATOM 503 C CA . SER A 1 69 ? -10.039 9.486 11.412 1.00 96.38 69 SER A CA 1
ATOM 504 C C . SER A 1 69 ? -8.862 8.516 11.316 1.00 96.38 69 SER A C 1
ATOM 506 O O . SER A 1 69 ? -7.826 8.876 10.764 1.00 96.38 69 SER A O 1
ATOM 508 N N . HIS A 1 70 ? -9.023 7.276 11.792 1.00 95.25 70 HIS A N 1
ATOM 509 C CA . HIS A 1 70 ? -8.014 6.238 11.607 1.00 95.25 70 HIS A CA 1
ATOM 510 C C . HIS A 1 70 ? -7.883 5.877 10.121 1.00 95.25 70 HIS A C 1
ATOM 512 O O . HIS A 1 70 ? -6.767 5.776 9.628 1.00 95.25 70 HIS A O 1
ATOM 518 N N . VAL A 1 71 ? -8.995 5.760 9.389 1.00 96.06 71 VAL A N 1
ATOM 519 C CA . VAL A 1 71 ? -8.971 5.490 7.939 1.00 96.06 71 VAL A CA 1
ATOM 520 C C . VAL A 1 71 ? -8.198 6.572 7.181 1.00 96.06 71 VAL A C 1
ATOM 522 O O . VAL A 1 71 ? -7.291 6.241 6.424 1.00 96.06 71 VAL A O 1
ATO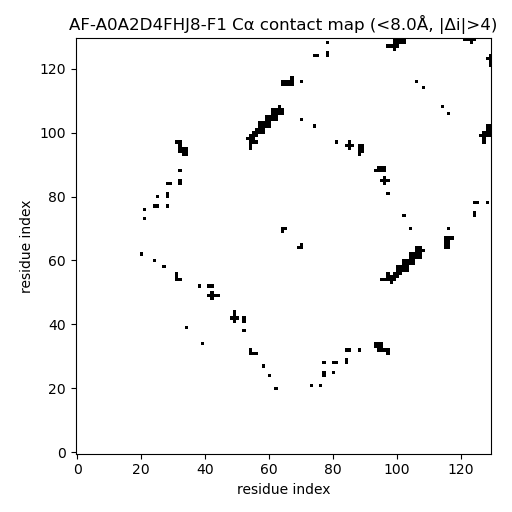M 525 N N . ARG A 1 72 ? -8.470 7.853 7.455 1.00 95.94 72 ARG A N 1
ATOM 526 C CA . ARG A 1 72 ? -7.738 8.975 6.836 1.00 95.94 72 ARG A CA 1
ATOM 527 C C . ARG A 1 72 ? -6.244 8.950 7.151 1.00 95.94 72 ARG A C 1
ATOM 529 O O . ARG A 1 72 ? -5.438 9.194 6.265 1.00 95.94 72 ARG A O 1
ATOM 536 N N . MET A 1 73 ? -5.868 8.597 8.382 1.00 96.62 73 MET A N 1
ATOM 537 C CA . MET A 1 73 ? -4.455 8.431 8.736 1.00 96.62 73 MET A CA 1
ATOM 538 C C . MET A 1 73 ? -3.790 7.330 7.894 1.00 96.62 73 MET A C 1
ATOM 540 O O . MET A 1 73 ? -2.670 7.517 7.431 1.00 96.62 73 MET A O 1
ATOM 544 N N . LEU A 1 74 ? -4.475 6.206 7.644 1.00 96.94 74 LEU A N 1
ATOM 545 C CA . L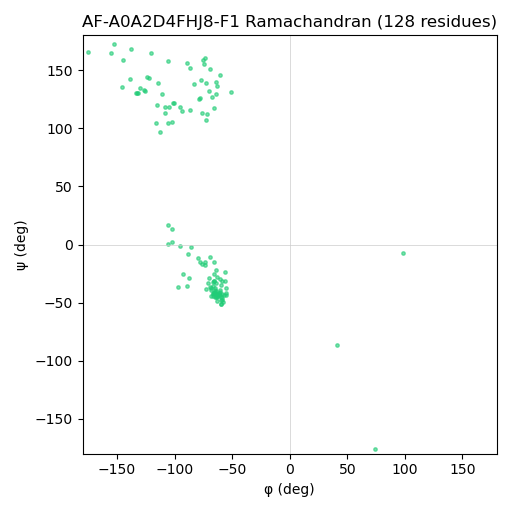EU A 1 74 ? -3.944 5.140 6.784 1.00 96.94 74 LEU A CA 1
ATOM 546 C C . LEU A 1 74 ? -3.785 5.602 5.328 1.00 96.94 74 LEU A C 1
ATOM 548 O O . LEU A 1 74 ? -2.790 5.269 4.689 1.00 96.94 74 LEU A O 1
ATOM 552 N N . GLU A 1 75 ? -4.747 6.365 4.809 1.00 97.00 75 GLU A N 1
ATOM 553 C CA . GLU A 1 75 ? -4.694 6.962 3.469 1.00 97.00 75 GLU A CA 1
ATOM 554 C C . GLU A 1 75 ? -3.492 7.905 3.309 1.00 97.00 75 GLU A C 1
ATOM 556 O O . GLU A 1 75 ? -2.698 7.749 2.378 1.00 97.00 75 GLU A O 1
ATOM 561 N N . GLU A 1 76 ? -3.332 8.845 4.243 1.00 97.25 76 GLU A N 1
ATOM 562 C CA . GLU A 1 76 ? -2.217 9.798 4.283 1.00 97.25 76 GLU A CA 1
ATOM 563 C C . GLU A 1 76 ? -0.874 9.070 4.416 1.00 97.25 76 GLU A C 1
ATOM 565 O O . GLU A 1 76 ? 0.063 9.343 3.664 1.00 97.25 76 GLU A O 1
ATOM 570 N N . PHE A 1 77 ? -0.802 8.062 5.288 1.00 97.81 77 PHE A N 1
ATOM 571 C CA . PHE A 1 77 ? 0.395 7.247 5.465 1.00 97.81 77 PHE A CA 1
ATOM 572 C C . PHE A 1 77 ? 0.809 6.526 4.173 1.00 97.81 77 PHE A C 1
ATOM 574 O O . PHE A 1 77 ? 1.988 6.522 3.809 1.00 97.81 77 PHE A O 1
ATOM 581 N N . VAL A 1 78 ? -0.140 5.921 3.448 1.00 98.06 78 VAL A N 1
ATOM 582 C CA . VAL A 1 78 ? 0.147 5.258 2.163 1.00 98.06 78 VAL A CA 1
ATOM 583 C C . VAL A 1 78 ? 0.593 6.278 1.120 1.00 98.06 78 VAL A C 1
ATOM 585 O O . VAL A 1 78 ? 1.546 6.015 0.386 1.00 98.06 78 VAL A O 1
ATOM 588 N N . GLN A 1 79 ? -0.047 7.447 1.066 1.00 97.75 79 GLN A N 1
ATOM 589 C CA . GLN A 1 79 ? 0.347 8.527 0.164 1.00 97.75 79 GLN A CA 1
ATOM 590 C C . GLN A 1 79 ? 1.802 8.957 0.397 1.00 97.75 79 GLN A C 1
ATOM 592 O O . GLN A 1 79 ? 2.578 9.031 -0.560 1.00 97.75 79 GLN A O 1
ATOM 597 N N . GLU A 1 80 ? 2.182 9.219 1.648 1.00 97.88 80 GLU A N 1
ATOM 598 C CA . GLU A 1 80 ? 3.551 9.594 2.015 1.00 97.88 80 GLU A CA 1
ATOM 599 C C . GLU A 1 80 ? 4.543 8.469 1.707 1.00 97.88 80 GLU A C 1
ATOM 601 O O . GLU A 1 80 ? 5.588 8.704 1.097 1.00 97.88 80 GLU A O 1
ATOM 606 N N . THR A 1 81 ? 4.185 7.224 2.031 1.00 98.00 81 THR A N 1
ATOM 607 C CA . THR A 1 81 ? 5.034 6.054 1.769 1.00 98.00 81 THR A CA 1
ATOM 608 C C . THR A 1 81 ? 5.301 5.875 0.274 1.00 98.00 81 THR A C 1
ATOM 610 O O . THR A 1 81 ? 6.446 5.626 -0.110 1.00 98.00 81 THR A O 1
ATOM 613 N N . ILE A 1 82 ? 4.282 6.040 -0.581 1.00 98.12 82 ILE A N 1
ATOM 614 C CA . ILE A 1 82 ? 4.432 6.015 -2.046 1.00 98.12 82 ILE A CA 1
ATOM 615 C C . ILE A 1 82 ? 5.338 7.155 -2.507 1.00 98.12 82 ILE A C 1
ATOM 617 O O . ILE A 1 82 ? 6.208 6.941 -3.351 1.00 98.12 82 ILE A O 1
ATOM 621 N N . HIS A 1 83 ? 5.149 8.362 -1.969 1.00 97.62 83 HIS A N 1
ATOM 622 C CA . HIS A 1 83 ? 5.953 9.519 -2.347 1.00 97.62 83 HIS A CA 1
ATOM 623 C C . HIS A 1 83 ? 7.444 9.293 -2.062 1.00 97.62 83 HIS A C 1
ATOM 625 O O . HIS A 1 83 ? 8.274 9.502 -2.950 1.00 97.62 83 HIS A O 1
ATOM 631 N N . GLU A 1 84 ? 7.786 8.808 -0.868 1.00 97.00 84 GLU A N 1
ATOM 632 C CA . GLU A 1 84 ? 9.173 8.524 -0.489 1.00 97.00 84 GLU A CA 1
ATOM 633 C C . GLU A 1 84 ? 9.763 7.346 -1.277 1.00 97.00 84 GLU A C 1
ATOM 635 O O . GLU A 1 84 ? 10.859 7.457 -1.832 1.00 97.00 84 GLU A O 1
ATOM 640 N N . HIS A 1 85 ? 9.025 6.244 -1.439 1.00 96.50 85 HIS A N 1
ATOM 641 C CA . HIS A 1 85 ? 9.516 5.096 -2.209 1.00 96.50 85 HIS A CA 1
ATOM 642 C C . HIS A 1 85 ? 9.690 5.406 -3.696 1.00 96.50 85 HIS A C 1
ATOM 644 O O . HIS A 1 85 ? 10.616 4.891 -4.320 1.00 96.50 85 HIS A O 1
ATOM 650 N N . ASN A 1 86 ? 8.877 6.296 -4.266 1.00 96.94 86 ASN A N 1
ATOM 651 C CA . ASN A 1 86 ? 9.069 6.759 -5.637 1.00 96.94 86 ASN A CA 1
ATOM 652 C C . ASN A 1 86 ? 10.351 7.583 -5.808 1.00 96.94 86 ASN A C 1
ATOM 654 O O . ASN A 1 86 ? 10.958 7.514 -6.878 1.00 96.94 86 ASN A O 1
ATOM 658 N N . LYS A 1 87 ? 10.795 8.338 -4.791 1.00 96.75 87 LYS A N 1
ATOM 659 C CA . LYS A 1 87 ? 12.104 9.020 -4.829 1.00 96.75 87 LYS A CA 1
ATOM 660 C C . LYS A 1 87 ? 13.247 8.010 -4.828 1.00 96.75 87 LYS A C 1
ATOM 662 O O . LYS A 1 87 ? 14.204 8.172 -5.579 1.00 96.75 87 LYS A O 1
ATOM 667 N N . LEU A 1 88 ? 13.143 6.959 -4.015 1.00 95.19 88 LEU A N 1
ATOM 668 C CA . LEU A 1 88 ? 14.137 5.883 -3.979 1.00 95.19 88 LEU A CA 1
ATOM 669 C C . LEU A 1 88 ? 14.176 5.120 -5.308 1.00 95.19 88 LEU A C 1
ATOM 671 O O . LEU A 1 88 ? 15.250 4.912 -5.868 1.00 95.19 88 LEU A O 1
ATOM 675 N N . ALA A 1 89 ? 13.008 4.774 -5.852 1.00 94.38 89 ALA A N 1
ATOM 676 C CA . ALA A 1 89 ? 12.895 4.058 -7.116 1.00 94.38 89 ALA A CA 1
ATOM 677 C C . ALA A 1 89 ? 13.395 4.875 -8.317 1.00 94.38 89 ALA A C 1
ATOM 679 O O . ALA A 1 89 ? 13.951 4.295 -9.240 1.00 94.38 89 ALA A O 1
ATOM 680 N N . ALA A 1 90 ? 13.265 6.208 -8.295 1.00 93.06 90 ALA A N 1
ATOM 681 C CA . ALA A 1 90 ? 13.814 7.084 -9.338 1.00 93.06 90 ALA A CA 1
ATOM 682 C C . ALA A 1 90 ? 15.342 6.985 -9.471 1.00 93.06 90 ALA A C 1
ATOM 684 O O . ALA A 1 90 ? 15.885 7.218 -10.544 1.00 93.06 90 ALA A O 1
ATOM 685 N N . ASN A 1 91 ? 16.023 6.671 -8.366 1.00 92.12 91 ASN A N 1
ATOM 686 C CA . ASN A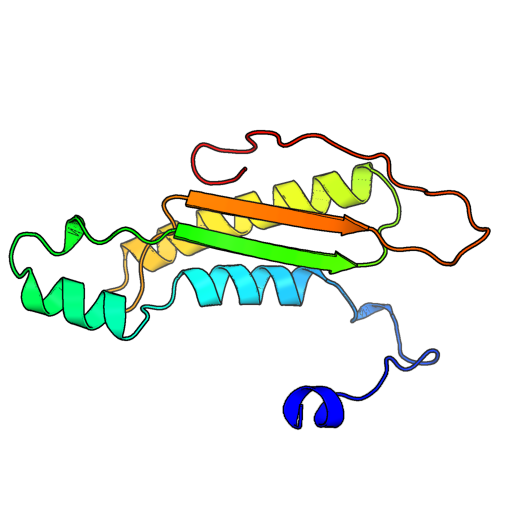 1 91 ? 17.479 6.606 -8.279 1.00 92.12 91 ASN A CA 1
ATOM 687 C C . ASN A 1 91 ? 18.003 5.158 -8.307 1.00 92.12 91 ASN A C 1
ATOM 689 O O . ASN A 1 91 ? 19.152 4.917 -7.941 1.00 92.12 91 ASN A O 1
ATOM 693 N N . SER A 1 92 ? 17.164 4.184 -8.676 1.00 90.81 92 SER A N 1
ATOM 694 C CA . SER A 1 92 ? 17.507 2.763 -8.664 1.00 90.81 92 SER A CA 1
ATOM 695 C C . SER A 1 92 ? 17.269 2.120 -10.024 1.00 90.81 92 SER A C 1
ATOM 697 O O . SER A 1 92 ? 16.179 2.213 -10.581 1.00 90.81 92 SER A O 1
ATOM 699 N N . ASP A 1 93 ? 18.250 1.360 -10.507 1.00 85.94 93 ASP A N 1
ATOM 700 C CA . ASP A 1 93 ? 18.124 0.605 -11.761 1.00 85.94 93 ASP A CA 1
ATOM 701 C C . ASP A 1 93 ? 17.217 -0.634 -11.630 1.00 85.94 93 ASP A C 1
ATOM 703 O O . ASP A 1 93 ? 16.738 -1.185 -12.626 1.00 85.94 93 ASP A O 1
ATOM 707 N N . HIS A 1 94 ? 16.958 -1.074 -10.394 1.00 88.75 94 HIS A N 1
ATOM 708 C CA . HIS A 1 94 ? 16.242 -2.314 -10.079 1.00 88.75 94 HIS A CA 1
ATOM 709 C C . HIS A 1 94 ? 14.811 -2.100 -9.576 1.00 88.75 94 HIS A C 1
ATOM 711 O O . HIS A 1 94 ? 14.115 -3.073 -9.284 1.00 88.75 94 HIS A O 1
ATOM 717 N N . LEU A 1 95 ? 14.364 -0.850 -9.478 1.00 94.69 95 LEU A N 1
ATOM 718 C CA . LEU A 1 95 ? 13.016 -0.497 -9.049 1.00 94.69 95 LEU A CA 1
ATOM 719 C C . LEU A 1 95 ? 12.293 0.286 -10.146 1.00 94.69 95 LEU A C 1
ATOM 721 O O . LEU A 1 95 ? 12.893 0.765 -11.107 1.00 94.69 95 LEU A O 1
ATOM 725 N N . MET A 1 96 ? 10.977 0.398 -10.009 1.00 94.94 96 MET A N 1
ATOM 726 C CA . MET A 1 96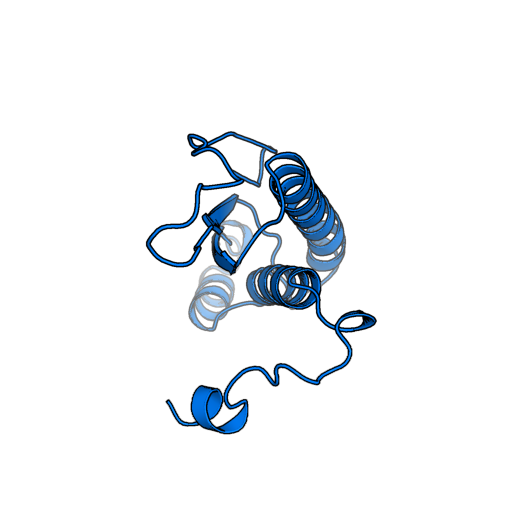 ? 10.138 1.234 -10.861 1.00 94.94 96 MET A CA 1
ATOM 727 C C . MET A 1 96 ? 9.241 2.112 -10.004 1.00 94.94 96 MET A C 1
ATOM 729 O O . MET A 1 96 ? 8.595 1.637 -9.073 1.00 94.94 96 MET A O 1
ATOM 733 N N . GLN A 1 97 ? 9.154 3.392 -10.354 1.00 96.56 97 GLN A N 1
ATOM 734 C CA . GLN A 1 97 ? 8.227 4.309 -9.699 1.00 96.56 97 GLN A CA 1
ATOM 735 C C . GLN A 1 97 ? 6.781 3.886 -9.959 1.00 96.56 97 GLN A C 1
ATOM 737 O O . GLN A 1 97 ? 6.426 3.517 -11.076 1.00 96.56 97 GLN A O 1
ATOM 742 N N . ILE A 1 98 ? 5.935 3.987 -8.944 1.00 97.69 98 ILE A N 1
ATOM 743 C CA . ILE A 1 98 ? 4.499 3.750 -9.031 1.00 97.69 98 ILE A CA 1
ATOM 744 C C . ILE A 1 98 ? 3.857 4.970 -9.700 1.00 97.69 98 ILE A C 1
ATOM 746 O O . ILE A 1 98 ? 3.844 6.053 -9.111 1.00 97.69 98 ILE A O 1
ATOM 750 N N . GLN A 1 99 ? 3.307 4.820 -10.912 1.00 96.81 99 GLN A N 1
ATOM 751 C CA . GLN A 1 99 ? 2.616 5.934 -11.586 1.00 96.81 99 GLN A CA 1
ATOM 752 C C . GLN A 1 99 ? 1.132 6.028 -11.215 1.00 96.81 99 GLN A C 1
ATOM 754 O O . GLN A 1 99 ? 0.565 7.120 -11.246 1.00 96.81 99 GLN A O 1
ATOM 759 N N . LYS A 1 100 ? 0.489 4.903 -10.878 1.00 97.50 100 LYS A N 1
ATOM 760 C CA . LYS A 1 100 ? -0.883 4.864 -10.346 1.00 97.50 100 LYS A CA 1
ATOM 761 C C . LYS A 1 100 ? -1.043 3.732 -9.337 1.00 97.50 100 LYS A C 1
ATOM 763 O O . LYS A 1 100 ? -0.638 2.605 -9.610 1.00 97.50 100 LYS A O 1
ATOM 768 N N . CYS A 1 101 ? -1.689 4.023 -8.220 1.00 98.19 101 CYS A N 1
ATOM 769 C CA . CYS A 1 101 ? -2.057 3.074 -7.186 1.00 98.19 101 CYS A CA 1
ATOM 770 C C . CYS A 1 101 ? -3.522 3.288 -6.804 1.00 98.19 101 CYS A C 1
ATOM 772 O O . CYS A 1 101 ? -3.927 4.413 -6.529 1.00 98.19 101 CYS A O 1
ATOM 774 N N . GLU A 1 102 ? -4.299 2.211 -6.774 1.00 98.06 102 GLU A N 1
ATOM 775 C CA . GLU A 1 102 ? -5.648 2.209 -6.202 1.00 98.06 102 GLU A CA 1
ATOM 776 C C . GLU A 1 102 ? -5.602 1.572 -4.810 1.00 98.06 102 GLU A C 1
ATOM 778 O O . GLU A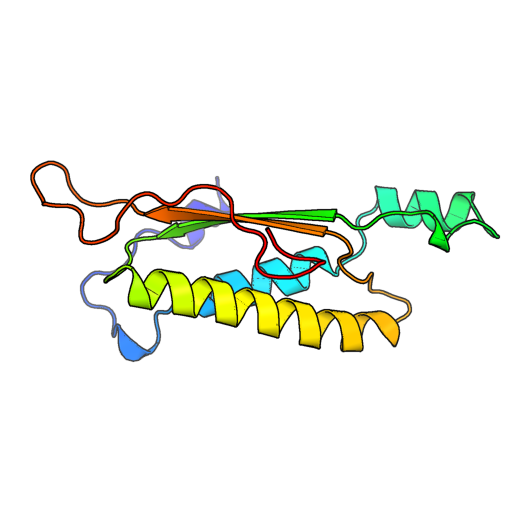 1 102 ? -5.174 0.423 -4.673 1.00 98.06 102 GLU A O 1
ATOM 783 N N . LEU A 1 103 ? -6.021 2.302 -3.782 1.00 98.00 103 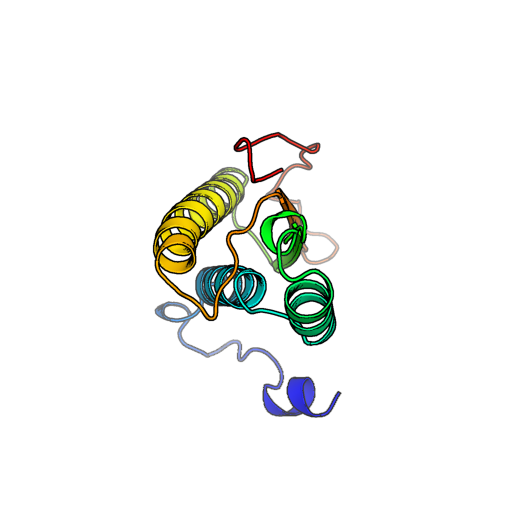LEU A N 1
ATOM 784 C CA . LEU A 1 103 ? -6.111 1.822 -2.410 1.00 98.00 103 LEU A CA 1
ATOM 785 C C . LEU A 1 103 ? -7.560 1.466 -2.078 1.00 98.00 103 LEU A C 1
ATOM 787 O O . LEU A 1 103 ? -8.464 2.290 -2.138 1.00 98.00 103 LEU A O 1
ATOM 791 N N . VAL A 1 104 ? -7.775 0.212 -1.690 1.00 97.88 104 VAL A N 1
ATOM 792 C CA . VAL A 1 104 ? -9.073 -0.300 -1.251 1.00 97.88 104 VAL A CA 1
ATOM 793 C C . VAL A 1 104 ? -8.955 -0.704 0.212 1.00 97.88 104 VAL A C 1
ATOM 795 O O . VAL A 1 104 ? -8.360 -1.736 0.529 1.00 97.88 104 VAL A O 1
ATOM 798 N N . LEU A 1 105 ? -9.517 0.116 1.100 1.00 97.12 105 LEU A N 1
ATOM 799 C CA . LEU A 1 105 ? -9.616 -0.170 2.530 1.00 97.12 105 LEU A CA 1
ATOM 800 C C . LEU A 1 105 ? -10.967 -0.825 2.823 1.00 97.12 105 LEU A C 1
ATOM 802 O O . LEU A 1 105 ? -12.016 -0.211 2.658 1.00 97.12 105 LEU A O 1
ATOM 806 N N . ILE A 1 106 ? -10.933 -2.083 3.256 1.00 97.12 106 ILE A N 1
ATOM 807 C CA . ILE A 1 106 ? -12.118 -2.853 3.630 1.00 97.12 106 ILE A CA 1
ATOM 808 C C . ILE A 1 106 ? -12.154 -2.951 5.150 1.00 97.12 106 ILE A C 1
ATOM 810 O O . ILE A 1 106 ? -11.398 -3.716 5.759 1.00 97.12 106 ILE A O 1
ATOM 814 N N . HIS A 1 107 ? -13.048 -2.169 5.750 1.00 96.12 107 HIS A N 1
ATOM 815 C CA . HIS A 1 107 ? -13.376 -2.292 7.159 1.00 96.12 107 HIS A CA 1
ATOM 816 C C . HIS A 1 107 ? -14.309 -3.486 7.377 1.00 96.12 107 HIS A C 1
ATOM 818 O O . HIS A 1 107 ? -15.364 -3.576 6.755 1.00 96.12 107 HIS A O 1
ATOM 824 N N . THR A 1 108 ? -13.932 -4.395 8.273 1.00 96.44 108 THR A N 1
ATOM 825 C CA . THR A 1 108 ? -14.793 -5.506 8.698 1.00 96.44 108 THR A CA 1
ATOM 826 C C . THR A 1 108 ? -14.977 -5.496 10.209 1.00 96.44 108 THR A C 1
ATOM 828 O O . THR A 1 108 ? -14.042 -5.198 10.957 1.00 96.44 108 THR A O 1
ATOM 831 N N . TYR A 1 109 ? -16.176 -5.861 10.659 1.00 96.12 109 TYR A N 1
ATOM 832 C CA . TYR A 1 109 ? -16.567 -5.914 12.067 1.00 96.12 109 TYR A CA 1
ATOM 833 C C . TYR A 1 109 ? -17.534 -7.089 12.324 1.00 96.12 109 TYR A C 1
ATOM 835 O O . TYR A 1 109 ? -18.111 -7.623 11.369 1.00 96.12 109 TYR A O 1
ATOM 843 N N . PRO A 1 110 ? -17.671 -7.561 13.577 1.00 96.62 110 PRO A N 1
ATOM 844 C CA . PRO A 1 110 ? -18.589 -8.642 13.931 1.00 96.62 110 PRO A CA 1
ATOM 845 C C . PRO A 1 110 ? -20.057 -8.310 13.640 1.00 96.62 110 PRO A C 1
ATOM 847 O O . PRO A 1 110 ? -20.514 -7.182 13.804 1.00 96.62 110 PRO A O 1
ATOM 850 N N . VAL A 1 111 ? -20.831 -9.326 13.254 1.00 96.19 111 VAL A N 1
ATOM 851 C CA . VAL A 1 111 ? -22.273 -9.168 13.022 1.00 96.19 111 VAL A CA 1
ATOM 852 C C . VAL A 1 111 ? -22.975 -8.803 14.332 1.00 96.19 111 VAL A C 1
ATOM 854 O O . VAL A 1 111 ? -22.818 -9.500 15.332 1.00 96.19 111 VAL A O 1
ATOM 857 N N . GLY A 1 112 ? -23.792 -7.749 14.297 1.00 95.19 112 GLY A N 1
ATOM 858 C CA . GLY A 1 112 ? -24.538 -7.244 15.454 1.00 95.19 112 GLY A CA 1
ATOM 859 C C . GLY A 1 112 ? -23.879 -6.058 16.161 1.00 95.19 112 GLY A C 1
ATOM 860 O O . GLY A 1 112 ? -24.512 -5.466 17.030 1.00 95.19 112 GLY A O 1
ATOM 861 N N . GLU A 1 113 ? -22.656 -5.687 15.776 1.00 94.44 113 GLU A N 1
ATOM 862 C CA . GLU A 1 113 ? -22.022 -4.435 16.199 1.00 94.44 113 GLU A CA 1
ATOM 863 C C . GLU A 1 113 ? -22.363 -3.290 15.232 1.00 94.44 113 GLU A C 1
ATOM 865 O O . GLU A 1 113 ? -22.696 -3.517 14.067 1.00 94.44 113 GLU A O 1
ATOM 870 N N . GLU A 1 114 ? -22.295 -2.049 15.716 1.00 91.69 114 GLU A N 1
ATOM 871 C CA . GLU A 1 114 ? -22.426 -0.861 14.870 1.00 91.69 114 GLU A CA 1
ATOM 872 C C . GLU A 1 114 ? -21.080 -0.523 14.218 1.00 91.69 114 GLU A C 1
ATOM 874 O O . GLU A 1 114 ? -20.032 -0.568 14.865 1.00 91.69 114 GLU A O 1
ATOM 879 N N . SER A 1 115 ? -21.104 -0.155 12.933 1.00 93.44 115 SER A N 1
ATOM 880 C CA . SER A 1 115 ? -19.889 0.264 12.233 1.00 93.44 115 SER A CA 1
ATOM 881 C C . SER A 1 115 ? -19.372 1.588 12.795 1.00 93.44 115 SER A C 1
ATOM 883 O O . SER A 1 115 ? -20.087 2.589 12.807 1.00 93.44 115 SER A O 1
ATOM 885 N N . LEU A 1 116 ? -18.098 1.611 13.188 1.00 92.69 116 LEU A N 1
ATOM 886 C CA . LEU A 1 116 ? -17.388 2.828 13.607 1.00 92.69 116 LEU A CA 1
ATOM 887 C C . LEU A 1 116 ? -16.779 3.598 12.424 1.00 92.69 116 LEU A C 1
ATOM 889 O O . LEU A 1 116 ? -16.142 4.636 12.612 1.00 92.69 116 LEU A O 1
ATOM 893 N N . VAL A 1 117 ? -16.929 3.063 11.214 1.00 95.44 117 VAL A N 1
ATOM 894 C CA . VAL A 1 117 ? -16.395 3.616 9.971 1.00 95.44 117 VAL A CA 1
ATOM 895 C C . VAL A 1 117 ? -17.535 3.751 8.974 1.00 95.44 117 VAL A C 1
ATOM 897 O O . VAL A 1 117 ? -18.326 2.823 8.793 1.00 95.44 117 VAL A O 1
ATOM 900 N N . SER A 1 118 ? -17.618 4.909 8.330 1.00 93.12 118 SER A N 1
ATOM 901 C CA . SER A 1 118 ? -18.578 5.149 7.257 1.00 93.12 118 SER A CA 1
ATOM 902 C C . SER A 1 118 ? -18.020 4.706 5.904 1.00 93.12 118 SER A C 1
ATOM 904 O O . SER A 1 118 ? -16.807 4.702 5.691 1.00 93.12 118 SER A O 1
ATOM 906 N N . ASP A 1 119 ? -18.902 4.324 4.981 1.00 91.81 119 ASP A N 1
ATOM 907 C CA . ASP A 1 119 ? -18.495 4.038 3.608 1.00 91.81 119 ASP A CA 1
ATOM 908 C C . ASP A 1 119 ? -18.090 5.334 2.902 1.00 91.81 119 ASP A C 1
ATOM 910 O O . ASP A 1 119 ? -18.829 6.323 2.901 1.00 91.81 119 ASP A O 1
ATOM 914 N N . HIS A 1 120 ? -16.934 5.303 2.244 1.00 88.06 120 HIS A N 1
ATOM 915 C CA . HIS A 1 120 ? -16.446 6.405 1.420 1.00 88.06 120 HIS A CA 1
ATOM 916 C C . HIS A 1 120 ? -16.396 5.977 -0.043 1.00 88.06 120 HIS A C 1
ATOM 918 O O . HIS A 1 120 ? -15.997 4.861 -0.381 1.00 88.06 120 HIS A O 1
ATOM 924 N N . LEU A 1 121 ? -16.803 6.881 -0.933 1.00 90.56 121 LEU A N 1
ATOM 925 C CA . LEU A 1 121 ? -16.591 6.705 -2.366 1.00 90.56 121 LEU A CA 1
ATOM 926 C C . LEU A 1 121 ? -15.115 6.934 -2.705 1.00 90.56 121 LEU A C 1
ATOM 928 O O . LEU A 1 121 ? -14.391 7.594 -1.961 1.00 90.56 121 LEU A O 1
ATOM 932 N N . LYS A 1 122 ? -14.692 6.429 -3.869 1.00 90.38 122 LYS A N 1
ATOM 933 C CA . LYS A 1 122 ? -13.340 6.669 -4.389 1.00 90.38 122 LYS A CA 1
ATOM 934 C C . LYS A 1 122 ? -13.022 8.161 -4.381 1.00 90.38 122 LYS A C 1
ATOM 936 O O . LYS A 1 122 ? -13.810 8.968 -4.883 1.00 90.38 122 LYS A O 1
ATOM 941 N N . LYS A 1 123 ? -11.854 8.504 -3.851 1.00 92.00 123 LYS A N 1
ATOM 942 C CA . LYS A 1 123 ? -11.385 9.877 -3.697 1.00 92.00 123 LYS A CA 1
ATOM 943 C C . LYS A 1 123 ? -9.959 9.957 -4.213 1.00 92.00 123 LYS A C 1
ATOM 945 O O . LYS A 1 123 ? -9.103 9.190 -3.802 1.00 92.00 123 LYS A O 1
ATOM 950 N N . GLU A 1 124 ? -9.679 10.926 -5.074 1.00 94.06 124 GLU A N 1
ATOM 951 C CA . GLU A 1 124 ? -8.296 11.192 -5.466 1.00 94.06 124 GLU A CA 1
ATOM 952 C C . GLU A 1 124 ? -7.547 11.845 -4.297 1.00 94.06 124 GLU A C 1
ATOM 954 O O . GLU A 1 124 ? -7.859 12.967 -3.890 1.00 94.06 124 GLU A O 1
ATOM 959 N N . LEU A 1 125 ? -6.578 11.120 -3.733 1.00 93.19 125 LEU A N 1
ATOM 960 C CA . LEU A 1 125 ? -5.721 11.598 -2.644 1.00 93.19 125 LEU A CA 1
ATOM 961 C C . LEU A 1 125 ? -4.478 12.300 -3.196 1.00 93.19 125 LEU A C 1
ATOM 963 O O . LEU A 1 125 ? -4.014 13.300 -2.656 1.00 93.19 125 LEU A O 1
ATOM 967 N N . SER A 1 126 ? -3.954 11.801 -4.318 1.00 94.56 126 SER A N 1
ATOM 968 C CA . SER A 1 126 ? -2.852 12.421 -5.049 1.00 94.56 126 SER A CA 1
ATOM 969 C C . SER A 1 126 ? -2.922 12.067 -6.541 1.00 94.56 126 SER A C 1
ATOM 971 O O . SER A 1 126 ? -3.687 11.184 -6.931 1.00 94.56 126 SER A O 1
ATOM 973 N N . PRO A 1 127 ? -2.084 12.668 -7.407 1.00 94.81 127 PRO A N 1
ATOM 974 C CA . PRO A 1 127 ? -2.009 12.264 -8.812 1.00 94.81 127 PRO A CA 1
ATOM 975 C C . PRO A 1 127 ? -1.682 10.775 -9.007 1.00 94.81 127 PRO A C 1
ATOM 977 O O . PRO A 1 127 ? -2.018 10.212 -10.050 1.00 94.81 127 PRO A O 1
ATOM 980 N N . VAL A 1 128 ? -1.049 10.138 -8.015 1.00 96.81 128 VAL A N 1
ATOM 981 C CA . VAL A 1 128 ? -0.662 8.721 -8.040 1.00 96.81 128 VAL A CA 1
ATOM 982 C C . VAL A 1 128 ? -1.679 7.837 -7.314 1.00 96.81 128 VAL A C 1
ATOM 984 O O . VAL A 1 128 ? -1.918 6.730 -7.780 1.00 96.81 128 VAL A O 1
ATOM 987 N N . LEU A 1 129 ? -2.287 8.301 -6.220 1.00 97.50 129 LEU A N 1
ATOM 988 C CA . LEU A 1 129 ? -3.110 7.488 -5.316 1.00 97.50 129 LEU A CA 1
ATOM 989 C C . LEU A 1 129 ? -4.598 7.853 -5.391 1.00 97.50 129 LEU A C 1
ATOM 991 O O . LEU A 1 129 ? -4.965 9.024 -5.255 1.00 97.50 129 LEU A O 1
ATOM 995 N N . THR A 1 130 ? -5.443 6.838 -5.562 1.00 95.31 130 THR A N 1
ATOM 996 C CA . THR A 1 130 ? -6.913 6.927 -5.561 1.00 95.31 130 THR A CA 1
ATOM 997 C C . THR A 1 130 ? -7.515 5.890 -4.632 1.00 95.31 130 THR A C 1
ATOM 999 O O . THR A 1 130 ? -6.903 4.804 -4.528 1.00 95.31 130 THR A O 1
#

Sequence (130 aa):
MAALAAVGPPNPRADPECCSILHGLVAAVEALCKITEYQHEARTSLMENADRVGNRGRIICITNAKSDSHVRMLEEFVQETIHEHNKLAANSDHLMQIQKCELVLIHTYPVGEESLVSDHLKKELSPVLT

Mean predicted aligned error: 4.57 Å

Radius of gyration: 17.65 Å; Cα contacts (8 Å, |Δi|>4): 137; chains: 1; bounding box: 43×36×51 Å